Protein AF-A0AAW6YHD7-F1 (afdb_monomer_lite)

Sequence (76 aa):
HLGIRHQDISTQVLPRDLHAEYIASLALIATSVENMATEIRHLQKSEVHEVEESFAQGQKGSSAMPHKRNPISSEN

Organism: NCBI:txid197614

Secondary structure (DSSP, 8-state):
--S-PPPSS--SS--SHHHHHHHHHHHHHHHHHHHHHHHHHHHTSTTT-S------TT--S-SS-TT----HHHH-

Structure (mmCIF, N/CA/C/O backbone):
data_AF-A0AAW6YHD7-F1
#
_entry.id   AF-A0AAW6YHD7-F1
#
loop_
_atom_site.group_PDB
_atom_site.id
_atom_site.type_symbol
_atom_site.label_atom_id
_atom_site.label_alt_id
_atom_site.label_comp_id
_atom_site.label_asym_id
_atom_site.label_entity_id
_atom_site.label_seq_id
_atom_site.pdbx_PDB_ins_code
_atom_site.Cartn_x
_atom_site.Cartn_y
_atom_site.Cartn_z
_atom_site.occupancy
_atom_site.B_iso_or_equiv
_atom_site.auth_seq_id
_atom_site.auth_comp_id
_atom_site.auth_asym_id
_atom_site.auth_atom_id
_atom_site.pdbx_PDB_model_num
ATOM 1 N N . HIS A 1 1 ? 5.288 -19.866 -28.228 1.00 80.06 1 HIS A N 1
ATOM 2 C CA . HIS A 1 1 ? 5.395 -18.394 -28.110 1.00 80.06 1 HIS A CA 1
ATOM 3 C C . HIS A 1 1 ? 5.111 -17.982 -26.669 1.00 80.06 1 HIS A C 1
ATOM 5 O O . HIS A 1 1 ? 4.280 -18.627 -26.048 1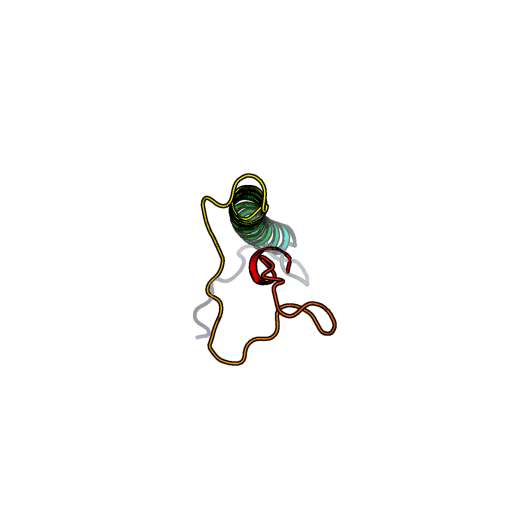.00 80.06 1 HIS A O 1
ATOM 11 N N . LEU A 1 2 ? 5.804 -16.965 -26.137 1.00 95.50 2 LEU A N 1
ATOM 12 C CA . LEU A 1 2 ? 5.798 -16.610 -24.703 1.00 95.50 2 LEU A CA 1
ATOM 13 C C . LEU A 1 2 ? 4.631 -15.701 -24.254 1.00 95.50 2 LEU A C 1
ATOM 15 O O . LEU A 1 2 ? 4.554 -15.366 -23.081 1.00 95.50 2 LEU A O 1
ATOM 19 N N . GLY A 1 3 ? 3.736 -15.284 -25.159 1.00 96.94 3 GLY A N 1
ATOM 20 C CA . GLY A 1 3 ? 2.560 -14.473 -24.801 1.00 96.94 3 GLY A CA 1
ATOM 21 C C . GLY A 1 3 ? 2.847 -13.010 -24.434 1.00 96.94 3 GLY A C 1
ATOM 22 O O . GLY A 1 3 ? 1.995 -12.361 -23.841 1.00 96.94 3 GLY A O 1
ATOM 23 N N . ILE A 1 4 ? 4.023 -12.483 -24.788 1.00 96.25 4 ILE A N 1
ATOM 24 C CA . ILE A 1 4 ? 4.435 -11.098 -24.510 1.00 96.25 4 ILE A CA 1
ATOM 25 C C . ILE A 1 4 ? 4.680 -10.319 -25.804 1.00 96.25 4 ILE A C 1
ATOM 27 O O . ILE A 1 4 ? 5.077 -10.894 -26.822 1.00 96.25 4 ILE A O 1
ATOM 31 N N . ARG A 1 5 ? 4.457 -9.002 -25.757 1.00 94.81 5 ARG A N 1
ATOM 32 C CA . ARG A 1 5 ? 4.797 -8.087 -26.853 1.00 94.81 5 ARG A CA 1
ATOM 33 C C . ARG A 1 5 ? 6.314 -7.866 -26.890 1.00 94.81 5 ARG A C 1
ATOM 35 O O . ARG A 1 5 ? 6.943 -7.706 -25.848 1.00 94.81 5 ARG A O 1
ATOM 42 N N . HIS A 1 6 ? 6.887 -7.846 -28.092 1.00 94.00 6 HIS A N 1
ATOM 43 C CA . HIS A 1 6 ? 8.280 -7.452 -28.296 1.00 94.00 6 HIS A CA 1
ATOM 44 C C . HIS A 1 6 ? 8.412 -5.924 -28.308 1.00 94.00 6 HIS A C 1
ATOM 46 O O . HIS A 1 6 ? 7.489 -5.219 -28.711 1.00 94.00 6 HIS A O 1
ATOM 52 N N . GLN A 1 7 ? 9.562 -5.420 -27.871 1.00 95.62 7 GLN A N 1
ATOM 53 C CA . GLN A 1 7 ? 9.869 -3.997 -27.943 1.00 95.62 7 GLN A CA 1
ATOM 54 C C . GLN A 1 7 ? 10.292 -3.636 -29.373 1.00 95.62 7 GLN A C 1
ATOM 56 O O . GLN A 1 7 ? 11.212 -4.254 -29.903 1.00 95.62 7 GLN A O 1
ATOM 61 N N . ASP A 1 8 ? 9.649 -2.628 -29.968 1.00 94.44 8 ASP A N 1
ATOM 62 C CA . ASP A 1 8 ? 9.870 -2.259 -31.376 1.00 94.44 8 ASP A CA 1
ATOM 63 C C . ASP A 1 8 ? 11.299 -1.738 -31.623 1.00 94.44 8 ASP A C 1
ATOM 65 O O . ASP A 1 8 ? 11.908 -2.020 -32.653 1.00 94.44 8 ASP A O 1
ATOM 69 N N . ILE A 1 9 ? 11.854 -0.995 -30.657 1.00 95.50 9 ILE A N 1
ATOM 70 C CA . ILE A 1 9 ? 13.236 -0.493 -30.667 1.00 95.50 9 ILE A CA 1
ATOM 71 C C . ILE A 1 9 ? 13.838 -0.680 -29.273 1.00 95.50 9 ILE A C 1
ATOM 73 O O . ILE A 1 9 ? 13.311 -0.154 -28.289 1.00 95.50 9 ILE A O 1
ATOM 77 N N . SER A 1 10 ? 14.956 -1.405 -29.184 1.00 96.06 10 SER A N 1
ATOM 78 C CA . SER A 1 10 ? 15.687 -1.643 -27.936 1.00 96.06 10 SER A CA 1
ATOM 79 C C . SER A 1 10 ? 17.192 -1.430 -28.095 1.00 96.06 10 SER A C 1
ATOM 81 O O . SER A 1 10 ? 17.731 -1.434 -29.200 1.00 96.06 10 SER A O 1
ATOM 83 N N . THR A 1 11 ? 17.881 -1.282 -26.962 1.00 96.62 11 THR A N 1
ATOM 84 C CA . THR A 1 11 ? 19.347 -1.402 -26.890 1.00 96.62 11 THR A CA 1
ATOM 85 C C . THR A 1 11 ? 19.713 -2.823 -26.437 1.00 96.62 11 THR A C 1
ATOM 87 O O . THR A 1 11 ? 18.927 -3.750 -26.641 1.00 96.62 11 THR A O 1
ATOM 90 N N . GLN A 1 12 ? 20.865 -3.011 -25.777 1.00 97.81 12 GLN A N 1
ATOM 91 C CA . GLN A 1 12 ? 21.191 -4.265 -25.084 1.00 97.81 12 GLN A CA 1
ATOM 92 C C . GLN A 1 12 ? 20.128 -4.645 -24.035 1.00 97.81 12 GLN A C 1
ATOM 94 O O . GLN A 1 12 ? 19.946 -5.822 -23.735 1.00 97.81 12 GLN A O 1
ATOM 99 N N . VAL A 1 13 ? 19.426 -3.652 -23.480 1.00 97.31 13 VAL A N 1
ATOM 100 C CA . VAL A 1 13 ? 18.364 -3.833 -22.487 1.00 97.31 13 VAL A CA 1
ATOM 101 C C . VAL A 1 13 ? 17.094 -3.091 -22.902 1.00 97.31 13 VAL A C 1
ATOM 103 O O . VAL A 1 13 ? 17.119 -2.188 -23.746 1.00 97.31 13 VAL A O 1
ATOM 106 N N . LEU A 1 14 ? 15.975 -3.467 -22.280 1.00 97.25 14 LEU A N 1
ATOM 107 C CA . LEU A 1 14 ? 14.718 -2.744 -22.430 1.00 97.25 14 LEU A CA 1
ATOM 108 C C . LEU A 1 14 ? 14.824 -1.320 -21.857 1.00 97.25 14 LEU A C 1
ATOM 110 O O . LEU A 1 14 ? 15.482 -1.127 -20.826 1.00 97.25 14 LEU A O 1
ATOM 114 N N . PRO A 1 15 ? 14.138 -0.343 -22.473 1.00 96.94 15 PRO A N 1
ATOM 115 C CA . PRO A 1 15 ? 13.976 0.993 -21.911 1.00 96.94 15 PRO A CA 1
ATOM 116 C C . PRO A 1 15 ? 13.428 0.952 -20.470 1.00 96.94 15 PRO A C 1
ATOM 118 O O . PRO A 1 15 ? 12.577 0.126 -20.116 1.00 96.94 15 PRO A O 1
ATOM 121 N N . ARG A 1 16 ? 13.983 1.790 -19.585 1.00 97.56 16 ARG A N 1
ATOM 122 C CA . ARG A 1 16 ? 13.650 1.771 -18.146 1.00 97.56 16 ARG A CA 1
ATOM 123 C C . ARG A 1 16 ? 12.429 2.604 -17.776 1.00 97.56 16 ARG A C 1
ATOM 125 O O . ARG A 1 16 ? 11.887 2.378 -16.703 1.00 97.56 16 ARG A O 1
ATOM 132 N N . ASP A 1 17 ? 11.954 3.463 -18.664 1.00 97.19 17 ASP A N 1
ATOM 133 C CA . ASP A 1 17 ? 10.649 4.126 -18.583 1.00 97.19 17 ASP A CA 1
ATOM 134 C C . ASP A 1 17 ? 9.503 3.116 -18.432 1.00 97.19 17 ASP A C 1
ATOM 136 O O . ASP A 1 17 ? 8.675 3.297 -17.549 1.00 97.19 17 ASP A O 1
ATOM 140 N N . LEU A 1 18 ? 9.536 1.986 -19.152 1.00 96.06 18 LEU A N 1
ATOM 141 C CA . LEU A 1 18 ? 8.549 0.902 -18.988 1.00 96.06 18 LEU A CA 1
ATOM 142 C C . LEU A 1 18 ? 8.492 0.373 -17.545 1.00 96.06 18 LEU A C 1
ATOM 144 O O . LEU A 1 18 ? 7.433 0.073 -17.000 1.00 96.06 18 LEU A O 1
ATOM 148 N N . HIS A 1 19 ? 9.661 0.250 -16.915 1.00 98.00 19 HIS A N 1
ATOM 149 C CA . HIS A 1 19 ? 9.779 -0.248 -15.547 1.00 98.00 19 HIS A CA 1
ATOM 150 C C . HIS A 1 19 ? 9.377 0.840 -14.549 1.00 98.00 19 HIS A C 1
ATOM 152 O O . HIS A 1 19 ? 8.718 0.548 -13.556 1.00 98.00 19 HIS A O 1
ATOM 158 N N . ALA A 1 20 ? 9.759 2.090 -14.818 1.00 98.62 20 ALA A N 1
ATOM 159 C CA . ALA A 1 20 ? 9.399 3.237 -14.001 1.00 98.62 20 ALA A CA 1
ATOM 160 C C . ALA A 1 20 ? 7.881 3.455 -13.987 1.00 98.62 20 ALA A C 1
ATOM 162 O O . ALA A 1 20 ? 7.316 3.612 -12.912 1.00 98.62 20 ALA A O 1
ATOM 163 N N . GLU A 1 21 ? 7.213 3.391 -15.140 1.00 98.56 21 GLU A N 1
ATOM 164 C CA . GLU A 1 21 ? 5.754 3.495 -15.255 1.00 98.56 21 GLU A CA 1
ATOM 165 C C . GLU A 1 21 ? 5.046 2.361 -14.505 1.00 98.56 21 GLU A C 1
ATOM 167 O O . GLU A 1 21 ? 4.092 2.603 -13.759 1.00 98.56 21 GLU A O 1
ATOM 172 N N . TYR A 1 22 ? 5.545 1.130 -14.640 1.00 98.56 22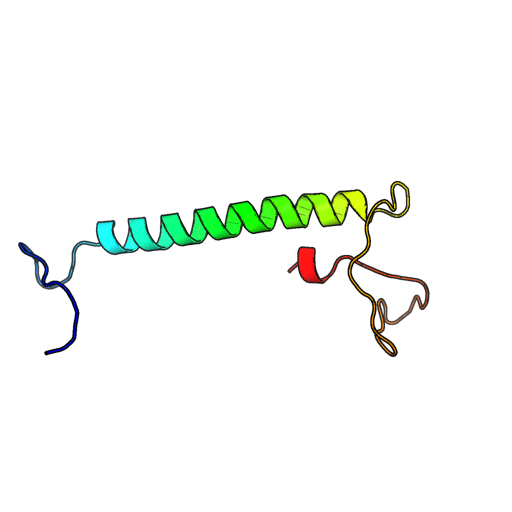 TYR A N 1
ATOM 173 C CA . TYR A 1 22 ? 5.006 -0.021 -13.921 1.00 98.56 22 TYR A CA 1
ATOM 174 C C . TYR A 1 22 ? 5.096 0.166 -12.400 1.00 98.56 22 TYR A C 1
ATOM 176 O O . TYR A 1 22 ? 4.096 0.036 -11.694 1.00 98.56 22 TYR A O 1
ATOM 184 N N . ILE A 1 23 ? 6.276 0.530 -11.889 1.00 98.75 23 ILE A N 1
ATOM 185 C CA . ILE A 1 23 ? 6.480 0.756 -10.453 1.00 98.75 23 ILE A CA 1
ATOM 186 C C . ILE A 1 23 ? 5.694 1.974 -9.962 1.00 98.75 23 ILE A C 1
ATOM 188 O O . ILE A 1 23 ? 5.119 1.911 -8.880 1.00 98.75 23 ILE A O 1
ATOM 192 N N . ALA A 1 24 ? 5.611 3.052 -10.744 1.00 98.81 24 ALA A N 1
ATOM 193 C CA . ALA A 1 24 ? 4.816 4.227 -10.396 1.00 98.81 24 ALA A CA 1
ATOM 194 C C . ALA A 1 24 ? 3.328 3.878 -10.261 1.00 98.81 24 ALA A C 1
ATOM 196 O O . ALA A 1 24 ? 2.679 4.299 -9.307 1.00 98.81 24 ALA A O 1
ATOM 197 N N . SER A 1 25 ? 2.802 3.053 -11.168 1.00 98.81 25 SER A N 1
ATOM 198 C CA . SER A 1 25 ? 1.415 2.586 -11.108 1.00 98.81 25 SER A CA 1
ATOM 199 C C . SER A 1 25 ? 1.156 1.741 -9.857 1.00 98.81 25 SER A C 1
ATOM 201 O O . SER A 1 25 ? 0.169 1.962 -9.156 1.00 98.81 25 SER A O 1
ATOM 203 N N . LEU A 1 26 ? 2.067 0.818 -9.524 1.00 98.88 26 LEU A N 1
ATOM 204 C CA . LEU A 1 26 ? 1.984 0.039 -8.283 1.00 98.88 26 LEU A CA 1
ATOM 205 C C . LEU A 1 26 ? 2.077 0.926 -7.034 1.00 98.88 26 LEU A C 1
ATOM 207 O O . LEU A 1 26 ? 1.325 0.720 -6.083 1.00 98.88 26 LEU A O 1
ATOM 211 N N . ALA A 1 27 ? 2.963 1.922 -7.043 1.00 98.81 27 ALA A N 1
ATOM 212 C CA . ALA A 1 27 ? 3.124 2.863 -5.942 1.00 98.81 27 ALA A CA 1
ATOM 213 C C . ALA A 1 27 ? 1.849 3.683 -5.714 1.00 98.81 27 ALA A C 1
ATOM 215 O O . ALA A 1 27 ? 1.415 3.811 -4.577 1.00 98.81 27 ALA A O 1
ATOM 216 N N . LEU A 1 28 ? 1.196 4.167 -6.775 1.00 98.81 28 LEU A N 1
ATOM 217 C CA . LEU A 1 28 ? -0.068 4.905 -6.662 1.00 98.81 28 LEU A CA 1
ATOM 218 C C . LEU A 1 28 ? -1.197 4.053 -6.070 1.00 98.81 28 LEU A C 1
ATOM 220 O O . LEU A 1 28 ? -1.979 4.545 -5.252 1.00 98.81 28 LEU A O 1
ATOM 224 N N . ILE A 1 29 ? -1.272 2.773 -6.445 1.00 98.81 29 ILE A N 1
ATOM 225 C CA . ILE A 1 29 ? -2.213 1.828 -5.830 1.00 98.81 29 ILE A CA 1
ATOM 226 C C . ILE A 1 29 ? -1.893 1.678 -4.339 1.00 98.81 29 ILE A C 1
ATOM 228 O O . ILE A 1 29 ? -2.792 1.806 -3.511 1.00 98.81 29 ILE A O 1
ATOM 232 N N . ALA A 1 30 ? -0.622 1.471 -3.985 1.00 98.75 30 ALA A N 1
ATOM 233 C CA . ALA A 1 30 ? -0.198 1.336 -2.593 1.00 98.75 30 ALA A CA 1
ATOM 234 C C . ALA A 1 30 ? -0.506 2.595 -1.762 1.00 98.75 30 ALA A C 1
ATOM 236 O O . ALA A 1 30 ? -1.070 2.479 -0.680 1.00 98.75 30 ALA A O 1
ATOM 237 N N . THR A 1 31 ? -0.236 3.793 -2.285 1.00 98.75 31 THR A N 1
ATOM 238 C CA . THR A 1 31 ? -0.585 5.068 -1.633 1.00 98.75 31 THR A CA 1
ATOM 239 C C . THR A 1 31 ? -2.095 5.223 -1.446 1.00 98.75 31 THR A C 1
ATOM 241 O O . THR A 1 31 ? -2.552 5.755 -0.440 1.00 98.75 31 THR A O 1
ATOM 244 N N . SER A 1 32 ? -2.901 4.721 -2.383 1.00 98.69 32 SER A N 1
ATOM 245 C CA . SER A 1 32 ? -4.361 4.735 -2.228 1.00 98.69 32 SER A CA 1
ATOM 246 C C . SER A 1 32 ? -4.817 3.829 -1.079 1.00 98.69 32 SER A C 1
ATOM 248 O O . SER A 1 32 ? -5.705 4.207 -0.318 1.00 98.69 32 SER A O 1
ATOM 250 N N . VAL A 1 33 ? -4.192 2.656 -0.923 1.00 98.69 33 VAL A N 1
ATOM 251 C CA . VAL A 1 33 ? -4.443 1.749 0.209 1.00 98.69 33 VAL A CA 1
ATOM 252 C C . VAL A 1 33 ? -3.976 2.375 1.528 1.00 98.69 33 VAL A C 1
ATOM 254 O O . VAL A 1 33 ? -4.708 2.324 2.510 1.00 98.69 33 VAL A O 1
ATOM 257 N N . GLU A 1 34 ? -2.809 3.020 1.546 1.00 98.69 34 GLU A N 1
ATOM 258 C CA . GLU A 1 34 ? -2.258 3.709 2.723 1.00 98.69 34 GLU A CA 1
ATOM 259 C C . GLU A 1 34 ? -3.148 4.864 3.202 1.00 98.69 34 GLU A C 1
ATOM 261 O O . GLU A 1 34 ? -3.349 5.033 4.406 1.00 98.69 34 GLU A O 1
ATOM 266 N N . ASN A 1 35 ? -3.762 5.607 2.280 1.00 98.75 35 ASN A N 1
ATOM 267 C CA . ASN A 1 35 ? -4.756 6.622 2.620 1.00 98.75 35 ASN A CA 1
ATOM 268 C C . ASN A 1 35 ? -5.965 5.998 3.348 1.00 98.75 35 ASN A C 1
ATOM 270 O O . ASN A 1 35 ? -6.314 6.420 4.449 1.00 98.75 35 ASN A O 1
ATOM 274 N N . MET A 1 36 ? -6.544 4.921 2.801 1.00 98.69 36 MET A N 1
ATOM 275 C CA . MET A 1 36 ? -7.657 4.211 3.453 1.00 98.69 36 MET A CA 1
ATOM 276 C C . MET A 1 36 ? -7.258 3.645 4.824 1.00 98.69 36 MET A C 1
ATOM 278 O O . MET A 1 36 ? -8.015 3.754 5.787 1.00 98.69 36 MET A O 1
ATOM 282 N N . ALA A 1 37 ? -6.060 3.071 4.928 1.00 98.62 37 ALA A N 1
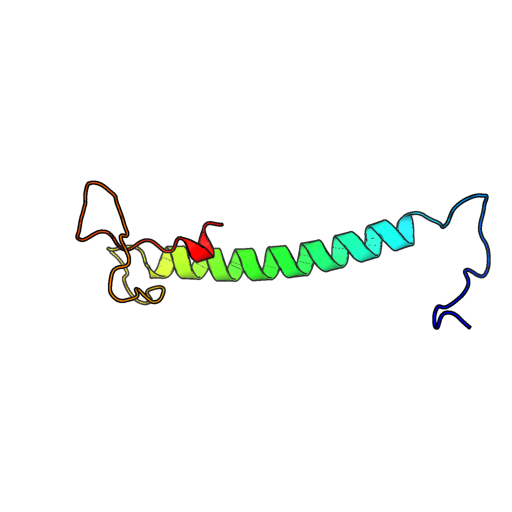ATOM 283 C CA . ALA A 1 37 ? -5.516 2.537 6.171 1.00 98.62 37 ALA A CA 1
ATOM 284 C C . ALA A 1 37 ? -5.320 3.637 7.231 1.00 98.62 37 ALA A C 1
ATOM 286 O O . ALA A 1 37 ? -5.635 3.448 8.407 1.00 98.62 37 ALA A O 1
ATOM 287 N N . THR A 1 38 ? -4.864 4.820 6.818 1.00 98.69 38 THR A N 1
ATOM 288 C CA . THR A 1 38 ? -4.731 5.989 7.695 1.00 98.69 38 THR A CA 1
ATOM 289 C C . THR A 1 38 ? -6.081 6.437 8.248 1.00 98.69 38 THR A C 1
ATOM 291 O O . THR A 1 38 ? -6.190 6.700 9.447 1.00 98.69 38 THR A O 1
ATOM 294 N N . GLU A 1 39 ? -7.131 6.429 7.430 1.00 98.69 39 GLU A N 1
ATOM 295 C CA . GLU A 1 39 ? -8.483 6.739 7.899 1.00 98.69 39 GLU A CA 1
ATOM 296 C C . GLU A 1 39 ? -9.016 5.684 8.876 1.00 98.69 39 GLU A C 1
ATOM 298 O O . GLU A 1 39 ? -9.541 6.045 9.929 1.00 98.69 39 GLU A O 1
ATOM 303 N N . ILE A 1 40 ? -8.793 4.387 8.626 1.00 98.62 40 ILE A N 1
ATOM 304 C CA . ILE A 1 40 ? -9.144 3.323 9.588 1.00 98.62 40 ILE A CA 1
ATOM 305 C C . ILE A 1 40 ? -8.452 3.565 10.935 1.00 98.62 40 ILE A C 1
ATOM 307 O O . ILE A 1 40 ? -9.091 3.501 11.987 1.00 98.62 40 ILE A O 1
ATOM 311 N N . ARG A 1 41 ? -7.161 3.915 10.924 1.00 98.56 41 ARG A N 1
ATOM 312 C CA . ARG A 1 41 ? -6.404 4.225 12.147 1.00 98.56 41 ARG A CA 1
ATOM 313 C C . ARG A 1 41 ? -6.978 5.424 12.893 1.00 98.56 41 ARG A C 1
ATOM 315 O O . ARG A 1 41 ? -6.994 5.421 14.122 1.00 98.56 41 ARG A O 1
ATOM 322 N N . HIS A 1 42 ? -7.431 6.452 12.178 1.00 98.62 42 HIS A N 1
ATOM 323 C CA . HIS A 1 42 ? -8.064 7.622 12.782 1.00 98.62 42 HIS A CA 1
ATOM 324 C C . HIS A 1 42 ? -9.413 7.288 13.413 1.00 98.62 42 HIS A C 1
ATOM 326 O O . HIS A 1 42 ? -9.654 7.676 14.556 1.00 98.62 42 HIS A O 1
ATOM 332 N N . LEU A 1 43 ? -10.249 6.540 12.701 1.00 98.69 43 LEU A N 1
ATOM 333 C CA . LEU A 1 43 ? -11.585 6.160 13.149 1.00 98.69 43 LEU A CA 1
ATOM 334 C C . LEU A 1 43 ? -11.557 5.135 14.298 1.00 98.69 43 LEU A C 1
ATOM 336 O O . LEU A 1 43 ? -12.473 5.122 15.118 1.00 98.69 43 LEU A O 1
ATOM 340 N N . GLN A 1 44 ? -10.496 4.325 14.411 1.00 98.62 44 GLN A N 1
ATOM 341 C CA . GLN A 1 44 ? -10.305 3.363 15.507 1.00 98.62 44 GLN A CA 1
ATOM 342 C C . GLN A 1 44 ? -9.684 3.977 16.779 1.00 98.62 44 GLN A C 1
ATOM 344 O O . GLN A 1 44 ? -9.564 3.294 17.800 1.00 98.62 44 GLN A O 1
ATOM 349 N N . LYS A 1 45 ? -9.303 5.264 16.778 1.00 98.25 45 LYS A N 1
ATOM 350 C CA . LYS A 1 45 ? -8.841 5.945 18.004 1.00 98.25 45 LYS A CA 1
ATOM 351 C C . LYS A 1 45 ? -9.879 5.805 19.115 1.00 98.25 45 LYS A C 1
ATOM 353 O O . LYS A 1 45 ? -11.067 5.960 18.855 1.00 98.25 45 LYS A O 1
ATOM 358 N N . SER A 1 46 ? -9.437 5.564 20.348 1.00 97.00 46 SER A N 1
ATOM 359 C CA . SER A 1 46 ? -10.325 5.322 21.496 1.00 97.00 46 SER A CA 1
ATOM 360 C C . SER A 1 46 ? -11.331 6.450 21.740 1.00 97.00 46 SER A C 1
ATOM 362 O O . SER A 1 46 ? -12.418 6.200 22.249 1.00 97.00 46 SER A O 1
ATOM 364 N N . GLU A 1 47 ? -10.971 7.687 21.397 1.00 98.06 47 GLU A N 1
ATOM 365 C CA . GLU A 1 47 ? -11.823 8.869 21.535 1.00 98.06 47 GLU A CA 1
ATOM 366 C C . GLU A 1 47 ? -12.912 8.967 20.453 1.00 98.06 47 GLU A C 1
ATOM 368 O O . GLU A 1 47 ? -13.892 9.680 20.654 1.00 98.06 47 GLU A O 1
ATOM 373 N N . VAL A 1 48 ? -12.729 8.288 19.315 1.00 98.06 48 VAL A N 1
ATOM 374 C CA . VAL A 1 48 ? -13.635 8.305 18.152 1.00 98.06 48 VAL A CA 1
ATOM 375 C C . VAL A 1 48 ? -14.421 6.996 18.089 1.00 98.06 48 VAL A C 1
ATOM 377 O O . VAL A 1 48 ? -15.642 6.999 18.194 1.00 98.06 48 VAL A O 1
ATOM 380 N N . HIS A 1 49 ? -13.703 5.877 17.993 1.00 96.56 49 HIS A N 1
ATOM 381 C CA . HIS A 1 49 ? -14.212 4.509 18.043 1.00 96.56 49 HIS A CA 1
ATOM 382 C C . HIS A 1 49 ? -15.407 4.239 17.109 1.00 96.56 49 HIS A C 1
ATOM 384 O O . HIS A 1 49 ? -16.370 3.565 17.474 1.00 96.56 49 HIS A O 1
ATOM 390 N N . GLU A 1 50 ? -15.342 4.773 15.889 1.00 98.50 50 GLU A N 1
ATOM 391 C CA . GLU A 1 50 ? -16.384 4.593 14.869 1.00 98.50 50 GLU A CA 1
ATOM 392 C C . GLU A 1 50 ? -16.215 3.282 14.092 1.00 98.50 50 GLU A C 1
ATOM 394 O O . GLU A 1 50 ? -17.195 2.693 13.633 1.00 98.50 50 GLU A O 1
ATOM 399 N N . VAL A 1 51 ? -14.975 2.804 13.962 1.00 98.12 51 VAL A N 1
ATOM 400 C CA . VAL A 1 51 ? -14.637 1.524 13.327 1.00 98.12 51 VAL A CA 1
ATOM 401 C C . VAL A 1 51 ? -13.594 0.781 14.159 1.00 98.12 51 VAL A C 1
ATOM 403 O O . VAL A 1 51 ? -12.845 1.385 14.924 1.00 98.12 51 VAL A O 1
ATOM 406 N N . GLU A 1 52 ? -13.513 -0.535 13.984 1.00 97.38 52 GLU A N 1
ATOM 407 C CA . GLU A 1 52 ? -12.467 -1.364 14.582 1.00 97.38 52 GLU A CA 1
ATOM 408 C C . GLU A 1 52 ? -12.093 -2.502 13.624 1.00 97.38 52 GLU A C 1
ATOM 410 O O . GLU A 1 52 ? -12.970 -3.155 13.052 1.00 97.38 52 GLU A O 1
ATOM 415 N N . GLU A 1 53 ? -10.795 -2.763 13.450 1.00 97.69 53 GLU A N 1
ATOM 416 C CA . GLU A 1 53 ? -10.318 -3.989 12.811 1.00 97.69 53 GLU A CA 1
ATOM 417 C C . GLU A 1 53 ? -10.832 -5.229 13.552 1.00 97.69 53 GLU A C 1
ATOM 419 O O . GLU A 1 53 ? -10.870 -5.282 14.782 1.00 97.69 53 GLU A O 1
ATOM 424 N N . SER A 1 54 ? -11.186 -6.272 12.797 1.00 96.50 54 SER A N 1
ATOM 425 C CA . SER A 1 54 ? -11.677 -7.522 13.379 1.00 96.50 54 SER A CA 1
ATOM 426 C C . SER A 1 54 ? -10.676 -8.107 14.381 1.00 96.50 54 SER A C 1
ATOM 428 O O . SER A 1 54 ? -9.515 -8.347 14.051 1.00 96.50 54 SER A O 1
ATOM 430 N N . PHE A 1 55 ? -11.162 -8.428 15.581 1.00 96.56 55 PHE A N 1
ATOM 431 C CA . PHE A 1 55 ? -10.368 -9.029 16.648 1.00 96.56 55 PHE A CA 1
ATOM 432 C C . PHE A 1 55 ? -10.812 -10.473 16.914 1.00 96.56 55 PHE A C 1
ATOM 434 O O . PHE A 1 55 ? -11.899 -10.722 17.440 1.00 96.56 55 PHE A O 1
ATOM 441 N N . ALA A 1 56 ? -9.980 -11.441 16.529 1.00 95.06 56 ALA A N 1
ATOM 442 C CA . ALA A 1 56 ? -10.314 -12.862 16.579 1.00 95.06 56 ALA A CA 1
ATOM 443 C C . ALA A 1 56 ? -10.212 -13.457 17.995 1.00 95.06 56 ALA A C 1
ATOM 445 O O . ALA A 1 56 ? -9.472 -12.979 18.860 1.00 95.06 56 ALA A O 1
ATOM 446 N N . GLN A 1 57 ? -10.916 -14.569 18.231 1.00 94.81 57 GLN A N 1
ATOM 447 C CA . GLN A 1 57 ? -10.801 -15.309 19.487 1.00 94.81 57 GLN A CA 1
ATOM 448 C C . GLN A 1 57 ? -9.355 -15.785 19.704 1.00 94.81 57 GLN A C 1
ATOM 450 O O . GLN A 1 57 ? -8.769 -16.446 18.851 1.00 94.81 57 GLN A O 1
ATOM 455 N N . GLY A 1 58 ? -8.782 -15.455 20.864 1.00 92.25 58 GLY A N 1
ATOM 456 C CA . GLY A 1 58 ? -7.400 -15.803 21.210 1.00 92.25 58 GLY A CA 1
ATOM 457 C C . GLY A 1 58 ? -6.342 -14.829 20.678 1.00 92.25 58 GLY A C 1
ATOM 458 O O . GLY A 1 58 ? -5.173 -14.958 21.050 1.00 92.25 58 GLY A O 1
ATOM 459 N N . GLN A 1 59 ? -6.726 -13.831 19.873 1.00 94.50 59 GLN A N 1
ATOM 460 C CA . GLN A 1 59 ? -5.825 -12.755 19.466 1.00 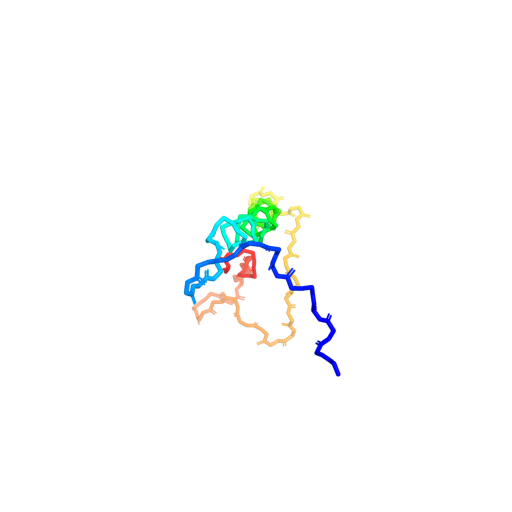94.50 59 GLN A CA 1
ATOM 461 C C . GLN A 1 59 ? -5.402 -11.933 20.691 1.00 94.50 59 GLN A C 1
ATOM 463 O O . GLN A 1 59 ? -6.201 -11.646 21.583 1.00 94.50 59 GLN A O 1
ATOM 468 N N . LYS A 1 60 ? -4.120 -11.560 20.749 1.00 91.69 60 LYS A N 1
ATOM 469 C CA . LYS A 1 60 ? -3.569 -10.674 21.782 1.00 91.69 60 LYS A CA 1
ATOM 470 C C . LYS A 1 60 ? -3.212 -9.340 21.142 1.00 91.69 60 LYS A C 1
ATOM 472 O O . LYS A 1 60 ? -2.344 -9.304 20.278 1.00 91.69 60 LYS A O 1
ATOM 477 N N . GLY A 1 61 ? -3.844 -8.250 21.576 1.00 89.25 61 GLY A N 1
ATOM 478 C CA . GLY A 1 61 ? -3.522 -6.912 21.066 1.00 89.25 61 GLY A CA 1
ATOM 479 C C . GLY A 1 61 ? -2.340 -6.240 21.774 1.00 89.25 61 GLY A C 1
ATOM 480 O O . GLY A 1 61 ? -1.779 -5.271 21.270 1.00 89.25 61 GLY A O 1
ATOM 481 N N . SER A 1 62 ? -1.917 -6.748 22.935 1.00 92.94 62 SER A N 1
ATOM 482 C CA . SER A 1 62 ? -0.666 -6.370 23.601 1.00 92.94 62 SER A CA 1
ATOM 483 C C . SER A 1 62 ? -0.211 -7.481 24.548 1.00 92.94 62 SER A C 1
ATOM 485 O O . SER A 1 62 ? -1.028 -8.249 25.054 1.00 92.94 62 SER A O 1
ATOM 487 N N . SER A 1 63 ? 1.095 -7.564 24.808 1.00 93.81 63 SER A N 1
ATOM 488 C CA . SER A 1 63 ? 1.675 -8.513 25.766 1.00 93.81 63 SER A CA 1
ATOM 489 C C . SER A 1 63 ? 1.309 -8.198 27.219 1.00 93.81 63 SER A C 1
ATOM 491 O O . SER A 1 63 ? 1.137 -9.120 28.010 1.00 93.81 63 SER A O 1
ATOM 493 N N . ALA A 1 64 ? 1.178 -6.914 27.562 1.00 95.12 64 ALA A N 1
ATOM 494 C CA . ALA A 1 64 ? 0.960 -6.451 28.934 1.00 95.12 64 ALA A CA 1
ATOM 495 C C . ALA A 1 64 ? -0.451 -5.898 29.183 1.00 95.12 64 ALA A C 1
ATOM 497 O O . ALA A 1 64 ? -0.872 -5.782 30.330 1.00 95.12 64 ALA A O 1
ATOM 498 N N . MET A 1 65 ? -1.184 -5.544 28.124 1.00 95.88 65 MET A N 1
ATOM 499 C CA . MET A 1 65 ? -2.481 -4.872 28.226 1.00 95.88 65 MET A CA 1
ATOM 500 C C . MET A 1 65 ? -3.581 -5.695 27.539 1.00 95.88 65 MET A C 1
ATOM 502 O O . MET A 1 65 ? -3.753 -5.579 26.325 1.00 95.88 65 MET A O 1
ATOM 506 N N . PRO A 1 66 ? -4.356 -6.504 28.292 1.00 91.00 66 PRO A N 1
ATOM 507 C CA . PRO A 1 66 ? -5.376 -7.393 27.725 1.00 91.00 66 PRO A CA 1
ATOM 508 C C . PRO A 1 66 ? -6.523 -6.677 27.003 1.00 91.00 66 PRO A C 1
ATOM 510 O O . PRO A 1 66 ? -7.167 -7.269 26.145 1.00 91.00 66 PRO A O 1
ATOM 513 N N . HIS A 1 67 ? -6.783 -5.414 27.349 1.00 92.38 67 HIS A N 1
ATOM 514 C CA . HIS A 1 67 ? -7.857 -4.612 26.760 1.00 92.38 67 HIS A CA 1
ATOM 515 C C . HIS A 1 67 ? -7.464 -3.957 25.428 1.00 92.38 67 HIS A C 1
ATOM 517 O O . HIS A 1 67 ? -8.321 -3.398 24.751 1.00 92.38 67 HIS A O 1
ATOM 523 N N . LYS A 1 68 ? -6.176 -3.970 25.061 1.00 94.81 68 LYS A N 1
ATOM 524 C CA . LYS A 1 68 ? -5.691 -3.216 23.906 1.00 94.81 68 LYS A CA 1
ATOM 525 C C . LYS A 1 68 ? -6.151 -3.875 22.605 1.00 94.81 68 LYS A C 1
ATOM 527 O O . LYS A 1 68 ? -5.895 -5.060 22.402 1.00 94.81 68 LYS A O 1
ATOM 532 N N . ARG A 1 69 ? -6.753 -3.092 21.709 1.00 95.50 69 ARG A N 1
ATOM 533 C CA . ARG A 1 69 ? -7.085 -3.471 20.329 1.00 95.50 69 ARG A CA 1
ATOM 534 C C . ARG A 1 69 ? -6.537 -2.398 19.395 1.00 95.50 69 ARG A C 1
ATOM 536 O O . ARG A 1 69 ? -6.937 -1.246 19.504 1.00 95.50 69 ARG A O 1
ATOM 543 N N . ASN A 1 70 ? -5.580 -2.754 18.539 1.00 96.12 70 ASN A N 1
ATOM 544 C CA . ASN A 1 70 ? -4.902 -1.793 17.660 1.00 96.12 70 ASN A CA 1
ATOM 545 C C . ASN A 1 70 ? -5.239 -2.087 16.192 1.00 96.12 70 ASN A C 1
ATOM 547 O O . ASN A 1 70 ? -5.406 -3.265 15.860 1.00 96.12 70 ASN A O 1
ATOM 551 N N . PRO A 1 71 ? -5.263 -1.064 15.326 1.00 97.44 71 PRO A N 1
ATOM 552 C CA . PRO A 1 71 ? -5.406 -1.215 13.879 1.00 97.44 71 PRO A CA 1
ATOM 553 C C . PRO A 1 71 ? -4.092 -1.709 13.238 1.00 97.44 71 PRO A C 1
ATOM 555 O O . PRO A 1 71 ? -3.490 -1.019 12.420 1.00 97.44 71 PRO A O 1
ATOM 558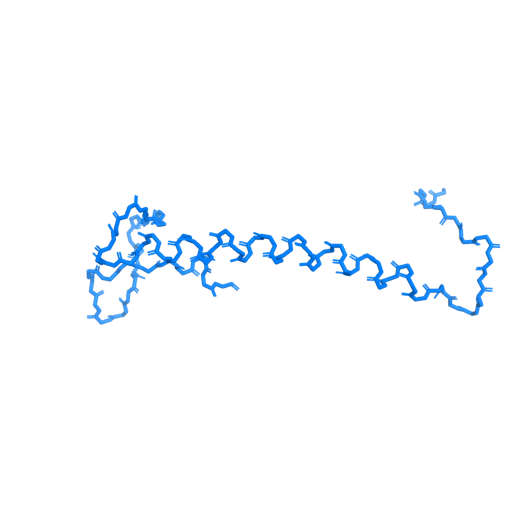 N N . ILE A 1 72 ? -3.587 -2.877 13.661 1.00 97.00 72 ILE A N 1
ATOM 559 C CA . ILE A 1 72 ? -2.249 -3.358 13.267 1.00 97.00 72 ILE A CA 1
ATOM 560 C C . ILE A 1 72 ? -2.148 -3.647 11.771 1.00 97.00 72 ILE A C 1
ATOM 562 O O . ILE A 1 72 ? -1.068 -3.525 11.206 1.00 97.00 72 ILE A O 1
ATOM 566 N N . SER A 1 73 ? -3.242 -4.052 11.125 1.00 97.19 73 SER A N 1
ATOM 567 C CA . SER A 1 73 ? -3.224 -4.370 9.695 1.00 97.19 73 SER A CA 1
ATOM 568 C C . SER A 1 73 ? -3.090 -3.096 8.872 1.00 97.19 73 SER A C 1
ATOM 570 O O . SER A 1 73 ? -2.386 -3.090 7.874 1.00 97.19 73 SER A O 1
ATOM 572 N N . SER A 1 74 ? -3.719 -2.017 9.332 1.00 98.00 74 SER A N 1
ATOM 573 C CA . SER A 1 74 ? -3.655 -0.689 8.727 1.00 98.00 74 SER A CA 1
ATOM 574 C C . SER A 1 74 ? -2.354 0.066 9.053 1.00 98.00 74 SER A C 1
ATOM 576 O O . SER A 1 74 ? -2.082 1.104 8.457 1.00 98.00 74 SER A O 1
ATOM 578 N N . GLU A 1 75 ? -1.560 -0.406 10.019 1.00 97.31 75 GLU A N 1
ATOM 579 C CA . GLU A 1 75 ? -0.247 0.160 10.373 1.00 97.31 75 GLU A CA 1
ATOM 580 C C . GLU A 1 75 ? 0.934 -0.471 9.615 1.00 97.31 75 GLU A C 1
ATOM 582 O O . GLU A 1 75 ? 2.002 0.143 9.579 1.00 97.31 75 GLU A O 1
ATOM 587 N N . ASN A 1 76 ? 0.760 -1.673 9.053 1.00 93.81 76 ASN A N 1
ATOM 588 C CA . ASN A 1 76 ? 1.798 -2.414 8.320 1.00 93.81 76 ASN A CA 1
ATOM 589 C C . ASN A 1 76 ? 1.835 -2.043 6.835 1.00 93.81 76 ASN A C 1
ATOM 591 O O . ASN A 1 76 ? 2.964 -1.961 6.300 1.00 93.81 76 ASN A O 1
#

Radius of gyration: 21.39 Å; chains: 1; bounding box: 38×27×60 Å

Foldseek 3Di:
DPPDDDDPDDDVDRDCVVVVVVVVVVVVVVVVLLVVLVVQQVCCPPVNNNDADDDDVPDAQDPVDRPDGHSVVSVD

pLDDT: mean 96.58, std 2.86, range [80.06, 98.88]

InterPro domains:
  IPR000362 Fumarate lyase family [PR00149] (16-43)
  IPR000362 Fumarate lyase family [PR00149] (61-76)
  IPR008948 L-Aspartase-like [SSF48557] (2-76)
  IPR020557 Fumarate lyase, conserved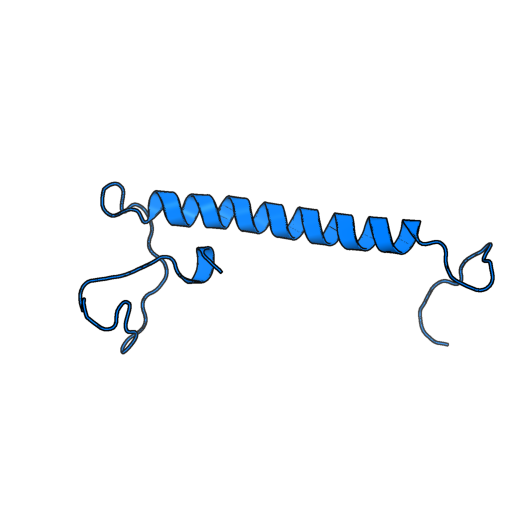 site [PS00163] (61-70)
  IPR022761 Fumarate lyase, N-terminal [PF00206] (6-76)